Protein AF-A0A4Z0CA59-F1 (afdb_monomer_lite)

Foldseek 3Di:
DDDDDDDDDDPDDDDDDDDDDDDDDDDDDDDDDDDDDDDDDDDPPLPQDPVLVVQLVVQLVVLVVVLLVLVQVCLQPPPPPDDRDNDSPDDHDPVSVVVSVVVSVVSNVVSVVVSVVVRPDDDD

Radius of gyration: 30.01 Å; chains: 1; bounding box: 36×83×72 Å

Structure (mmCIF, N/CA/C/O backbone):
data_AF-A0A4Z0CA59-F1
#
_entry.id   AF-A0A4Z0CA59-F1
#
loop_
_atom_site.group_PDB
_atom_site.id
_atom_site.type_symbol
_atom_site.label_atom_id
_atom_site.label_alt_id
_atom_site.label_comp_id
_atom_site.label_asym_id
_atom_site.label_entity_id
_atom_site.label_seq_id
_atom_site.pdbx_PDB_ins_code
_atom_site.Cartn_x
_atom_site.Cartn_y
_atom_site.Cartn_z
_atom_site.occupancy
_atom_site.B_iso_or_equiv
_atom_site.auth_seq_id
_atom_site.auth_comp_id
_atom_site.auth_asym_id
_atom_site.auth_atom_id
_atom_site.pdbx_PDB_model_num
ATOM 1 N N . MET A 1 1 ? -8.195 -71.541 -2.959 1.00 38.66 1 MET A N 1
ATOM 2 C CA . MET A 1 1 ? -7.103 -70.795 -2.298 1.00 38.66 1 MET A CA 1
ATOM 3 C C . MET A 1 1 ? -7.333 -69.326 -2.625 1.00 38.66 1 MET A C 1
ATOM 5 O O . MET A 1 1 ? -7.276 -68.981 -3.793 1.00 38.66 1 MET A O 1
ATOM 9 N N . SER A 1 2 ? -8.042 -68.597 -1.755 1.00 38.91 2 SER A N 1
ATOM 10 C CA . SER A 1 2 ? -7.473 -67.736 -0.688 1.00 38.91 2 SER A CA 1
ATOM 11 C C . SER A 1 2 ? -6.726 -66.548 -1.315 1.00 38.91 2 SER A C 1
ATOM 13 O O . SER A 1 2 ? -5.776 -66.787 -2.040 1.00 38.91 2 SER A O 1
ATOM 15 N N . THR A 1 3 ? -7.092 -65.272 -1.160 1.00 40.94 3 THR A N 1
ATOM 16 C CA . THR A 1 3 ? -7.937 -64.575 -0.172 1.00 40.94 3 THR A CA 1
ATOM 17 C C . THR A 1 3 ? -8.451 -63.259 -0.777 1.00 40.94 3 THR A C 1
ATOM 19 O O . THR A 1 3 ? -7.742 -62.590 -1.522 1.00 40.94 3 THR A O 1
ATOM 22 N N . ARG A 1 4 ? -9.699 -62.907 -0.443 1.00 50.59 4 ARG A N 1
ATOM 23 C CA . ARG A 1 4 ? -10.353 -61.611 -0.696 1.00 50.59 4 ARG A CA 1
ATOM 24 C C . ARG A 1 4 ? -9.866 -60.567 0.324 1.00 50.59 4 ARG A C 1
ATOM 26 O O . ARG A 1 4 ? -9.484 -60.961 1.419 1.00 50.59 4 ARG A O 1
ATOM 33 N N . LEU A 1 5 ? -9.980 -59.275 0.007 1.00 47.53 5 LEU A N 1
ATOM 34 C CA . LEU A 1 5 ? -10.956 -58.334 0.599 1.00 47.53 5 LEU A CA 1
ATOM 35 C C . LEU A 1 5 ? -10.504 -56.874 0.415 1.00 47.53 5 LEU A C 1
ATOM 37 O O . LEU A 1 5 ? -9.592 -56.386 1.073 1.00 47.53 5 LEU A O 1
ATOM 41 N N . SER A 1 6 ? -11.232 -56.170 -0.451 1.00 50.69 6 SER A N 1
ATOM 42 C CA . SER A 1 6 ? -11.502 -54.738 -0.338 1.00 50.69 6 SER A CA 1
ATOM 43 C C . SER A 1 6 ? -12.223 -54.456 0.983 1.00 50.69 6 SER A C 1
ATOM 45 O O . SER A 1 6 ? -13.112 -55.227 1.344 1.00 50.69 6 SER A O 1
ATOM 47 N N . SER A 1 7 ? -11.943 -53.336 1.655 1.00 38.19 7 SER A N 1
ATOM 48 C CA . SER A 1 7 ? -12.980 -52.701 2.476 1.00 38.19 7 SER A CA 1
ATOM 49 C C . SER A 1 7 ? -12.737 -51.198 2.706 1.00 38.19 7 SER A C 1
ATOM 51 O O . SER A 1 7 ? -11.663 -50.824 3.179 1.00 38.19 7 SER A O 1
ATOM 53 N N . PRO A 1 8 ? -13.726 -50.341 2.391 1.00 49.91 8 PRO A N 1
ATOM 54 C CA . PRO A 1 8 ? -13.765 -48.918 2.703 1.00 49.91 8 PRO A CA 1
ATOM 55 C C . PRO A 1 8 ? -14.508 -48.698 4.030 1.00 49.91 8 PRO A C 1
ATOM 57 O O . PRO A 1 8 ? -15.732 -48.657 4.041 1.00 49.91 8 PRO A O 1
ATOM 60 N N . VAL A 1 9 ? -13.815 -48.572 5.165 1.00 41.91 9 VAL A N 1
ATOM 61 C CA . VAL A 1 9 ? -14.470 -48.250 6.450 1.00 41.91 9 VAL A CA 1
ATOM 62 C C . VAL A 1 9 ? -13.515 -47.470 7.353 1.00 41.91 9 VAL A C 1
ATOM 64 O O . VAL A 1 9 ? -12.743 -48.049 8.105 1.00 41.91 9 VAL A O 1
ATOM 67 N N . ALA A 1 10 ? -13.576 -46.144 7.298 1.00 39.53 10 ALA A N 1
ATOM 68 C CA . ALA A 1 10 ? -13.187 -45.295 8.428 1.00 39.53 10 ALA A CA 1
ATOM 69 C C . ALA A 1 10 ? -14.000 -43.990 8.413 1.00 39.53 10 ALA A C 1
ATOM 71 O O . ALA A 1 10 ? -13.495 -42.903 8.670 1.00 39.53 10 ALA A O 1
ATOM 72 N N . ALA A 1 11 ? -15.282 -44.109 8.067 1.00 38.44 11 ALA A N 1
ATOM 73 C CA . ALA A 1 11 ? -16.292 -43.151 8.473 1.00 38.44 11 ALA A CA 1
ATOM 74 C C . ALA A 1 11 ? -17.035 -43.767 9.668 1.00 38.44 11 ALA A C 1
ATOM 76 O O . ALA A 1 11 ? -17.451 -44.920 9.590 1.00 38.44 11 ALA A O 1
ATOM 77 N N . ALA A 1 12 ? -17.205 -42.968 10.725 1.00 37.28 12 ALA A N 1
ATOM 78 C CA . ALA A 1 12 ? -18.020 -43.202 11.924 1.00 37.28 12 ALA A CA 1
ATOM 79 C C . ALA A 1 12 ? -17.403 -43.992 13.107 1.00 37.28 12 ALA A C 1
ATOM 81 O O . ALA A 1 12 ? -17.593 -45.192 13.258 1.00 37.28 12 ALA A O 1
ATOM 82 N N . MET A 1 13 ? -16.805 -43.246 14.042 1.00 38.84 13 MET A N 1
ATOM 83 C CA . MET A 1 13 ? -17.046 -43.359 15.496 1.00 38.84 13 MET A CA 1
ATOM 84 C C . MET A 1 13 ? -16.931 -41.927 16.056 1.00 38.84 13 MET A C 1
ATOM 86 O O . MET A 1 13 ? -15.830 -41.405 16.165 1.00 38.84 13 MET A O 1
ATOM 90 N N . LEU A 1 14 ? -17.979 -41.098 16.129 1.00 42.03 14 LEU A N 1
ATOM 91 C CA . LEU A 1 14 ? -19.115 -41.115 17.065 1.00 42.03 14 LEU A CA 1
ATOM 92 C C . LEU A 1 14 ? -18.725 -41.377 18.534 1.00 42.03 14 LEU A C 1
ATOM 94 O O . LEU A 1 14 ? -18.564 -42.515 18.944 1.00 42.03 14 LEU A O 1
ATOM 98 N N . LEU A 1 15 ? -18.691 -40.262 19.276 1.00 43.38 15 LEU A N 1
ATOM 99 C CA . LEU A 1 15 ? -19.312 -40.022 20.589 1.00 43.38 15 LEU A CA 1
ATOM 100 C C . LEU A 1 15 ? -18.849 -40.811 21.831 1.00 43.38 15 LEU A C 1
ATOM 102 O O . LEU A 1 15 ? -18.984 -42.020 21.920 1.00 43.38 15 LEU A O 1
ATOM 106 N N . ALA A 1 16 ? -18.552 -40.011 22.863 1.00 40.41 16 ALA A N 1
ATOM 107 C CA . ALA A 1 16 ? -18.797 -40.265 24.288 1.00 40.41 16 ALA A CA 1
ATOM 108 C C . ALA A 1 16 ? -17.936 -41.327 25.007 1.00 40.41 16 ALA A C 1
ATOM 110 O O . ALA A 1 16 ? -18.125 -42.529 24.880 1.00 40.41 16 ALA A O 1
ATOM 111 N N . GLY A 1 17 ? -17.066 -40.842 25.894 1.00 37.47 17 GLY A N 1
ATOM 112 C CA . GLY A 1 17 ? -16.341 -41.621 26.904 1.00 37.47 17 GLY A CA 1
ATOM 113 C C . GLY A 1 17 ? -15.857 -40.673 28.004 1.00 37.47 17 GLY A C 1
ATOM 114 O O . GLY A 1 17 ? -14.747 -40.173 27.916 1.00 37.47 17 GLY A O 1
ATOM 115 N N . VAL A 1 18 ? -16.778 -40.080 28.767 1.00 48.66 18 VAL A N 1
ATOM 116 C CA . VAL A 1 18 ? -17.096 -40.443 30.162 1.00 48.66 18 VAL A CA 1
ATOM 117 C C . VAL A 1 18 ? -16.03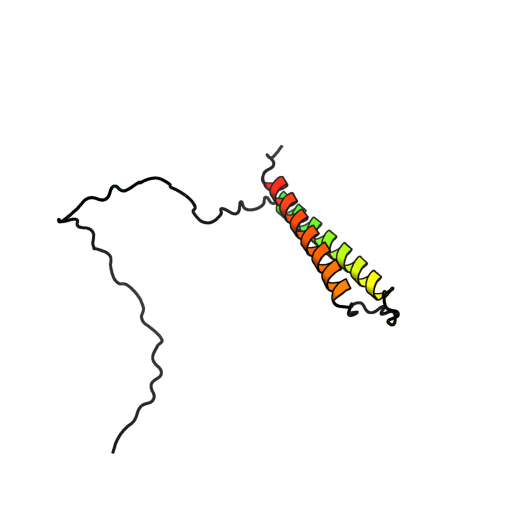6 -39.928 31.141 1.00 48.66 18 VAL A C 1
ATOM 119 O O . VAL A 1 18 ? -14.880 -40.334 31.139 1.00 48.66 18 VAL A O 1
ATOM 122 N N . ALA A 1 19 ? -16.501 -38.983 31.957 1.00 45.38 19 ALA A N 1
ATOM 123 C CA . ALA A 1 19 ? -15.848 -38.420 33.121 1.00 45.38 19 ALA A CA 1
ATOM 124 C C . ALA A 1 19 ? -15.467 -39.485 34.167 1.00 45.38 19 ALA A C 1
ATOM 126 O O . ALA A 1 19 ? -15.866 -40.641 34.081 1.00 45.38 19 ALA A O 1
ATOM 127 N N . VAL A 1 20 ? -14.822 -39.002 35.229 1.00 45.91 20 VAL A N 1
ATOM 128 C CA . VAL A 1 20 ? -14.495 -39.678 36.493 1.00 45.91 20 VAL A CA 1
ATOM 129 C C . VAL A 1 20 ? -13.091 -40.274 36.529 1.00 45.91 20 VAL A C 1
ATOM 131 O O . VAL A 1 20 ? -12.868 -41.446 36.258 1.00 45.91 20 VAL A O 1
ATOM 134 N N . LEU A 1 21 ? -12.162 -39.447 36.996 1.00 39.25 21 LEU A N 1
ATOM 135 C CA . LEU A 1 21 ? -11.143 -39.863 37.958 1.00 39.25 21 LEU A CA 1
ATOM 136 C C . LEU A 1 21 ? -10.893 -38.675 38.887 1.00 39.25 21 LEU A C 1
ATOM 138 O O . LEU A 1 21 ? -9.869 -38.004 38.844 1.00 39.25 21 LEU A O 1
ATOM 142 N N . ASP A 1 22 ? -11.916 -38.395 39.687 1.00 41.06 22 ASP A N 1
ATOM 143 C CA . ASP A 1 22 ? -11.810 -37.583 40.889 1.00 41.06 22 ASP A CA 1
ATOM 144 C C . ASP A 1 22 ? -11.841 -38.568 42.059 1.00 41.06 22 ASP A C 1
ATOM 146 O O . ASP A 1 22 ? -12.881 -39.162 42.336 1.00 41.06 22 ASP A O 1
ATOM 150 N N . ALA A 1 23 ? -10.677 -38.852 42.641 1.00 41.03 23 ALA A N 1
ATOM 151 C CA . ALA A 1 23 ? -10.527 -39.314 44.019 1.00 41.03 23 ALA A CA 1
ATOM 152 C C . ALA A 1 23 ? -9.041 -39.514 44.326 1.00 41.03 23 ALA A C 1
ATOM 154 O O . ALA A 1 23 ? -8.430 -40.547 44.055 1.00 41.03 23 ALA A O 1
ATOM 155 N N . VAL A 1 24 ? -8.484 -38.481 44.944 1.00 44.97 24 VAL A N 1
ATOM 156 C CA . VAL A 1 24 ? -7.436 -38.554 45.961 1.00 44.97 24 VAL A CA 1
ATOM 157 C C . VAL A 1 24 ? -7.474 -39.883 46.727 1.00 44.97 24 VAL A C 1
ATOM 159 O O . VAL A 1 24 ? -8.467 -40.159 47.393 1.00 44.97 24 VAL A O 1
ATOM 162 N N . GLN A 1 25 ? -6.367 -40.634 46.732 1.00 42.03 25 GLN A N 1
ATOM 163 C CA . GLN A 1 25 ? -5.902 -41.355 47.923 1.00 42.03 25 GLN A CA 1
ATOM 164 C C . GLN A 1 25 ? -4.455 -41.850 47.766 1.00 42.03 25 GLN A C 1
ATOM 166 O O . GLN A 1 25 ? -4.179 -42.882 47.171 1.00 42.03 25 GLN A O 1
ATOM 171 N N . GLY A 1 26 ? -3.548 -41.076 48.368 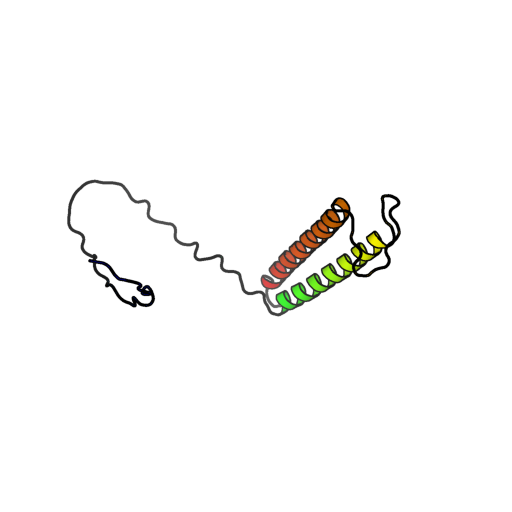1.00 36.25 26 GLY A N 1
ATOM 172 C CA . GLY A 1 26 ? -2.427 -41.586 49.155 1.00 36.25 26 GLY A CA 1
ATOM 173 C C . GLY A 1 26 ? -1.294 -42.298 48.422 1.00 36.25 26 GLY A C 1
ATOM 174 O O . GLY A 1 26 ? -1.335 -43.508 48.272 1.00 36.25 26 GLY A O 1
ATOM 175 N N . LEU A 1 27 ? -0.207 -41.575 48.141 1.00 41.00 27 LEU A N 1
ATOM 176 C CA . LEU A 1 27 ? 1.104 -41.794 48.776 1.00 41.00 27 LEU A CA 1
ATOM 177 C C . LEU A 1 27 ? 2.163 -40.897 48.117 1.00 41.00 27 LEU A C 1
ATOM 179 O O . LEU A 1 27 ? 2.397 -40.980 46.919 1.00 41.00 27 LEU A O 1
ATOM 183 N N . GLY A 1 28 ? 2.884 -40.135 48.940 1.00 35.75 28 GLY A N 1
ATOM 184 C CA . GLY A 1 28 ? 4.309 -39.906 48.697 1.00 35.75 28 GLY A CA 1
ATOM 185 C C . GLY A 1 28 ? 4.724 -38.582 48.057 1.00 35.75 28 GLY A C 1
ATOM 186 O O . GLY A 1 28 ? 4.913 -38.493 46.853 1.00 35.75 28 GLY A O 1
ATOM 187 N N . SER A 1 29 ? 5.076 -37.639 48.935 1.00 38.59 29 SER A N 1
ATOM 188 C CA . SER A 1 29 ? 6.272 -36.786 48.798 1.00 38.59 29 SER A CA 1
ATOM 189 C C . SER A 1 29 ? 6.169 -35.488 47.985 1.00 38.59 29 SER A C 1
ATOM 191 O O . SER A 1 29 ? 6.583 -35.396 46.836 1.00 38.59 29 SER A O 1
ATOM 193 N N . ARG A 1 30 ? 5.747 -34.440 48.709 1.00 52.62 30 ARG A N 1
ATOM 194 C CA . ARG A 1 30 ? 6.385 -33.108 48.788 1.00 52.62 30 ARG A CA 1
ATOM 195 C C . ARG A 1 30 ? 7.059 -32.588 47.510 1.00 52.62 30 ARG A C 1
ATOM 197 O O . ARG A 1 30 ? 8.267 -32.728 47.349 1.00 52.62 30 ARG A O 1
ATOM 204 N N . TRP A 1 31 ? 6.310 -31.791 46.760 1.00 47.25 31 TRP A N 1
ATOM 205 C CA . TRP A 1 31 ? 6.851 -30.629 46.058 1.00 47.25 31 TRP A CA 1
ATOM 206 C C . TRP A 1 31 ? 5.910 -29.443 46.298 1.00 47.25 31 TRP A C 1
ATOM 208 O O . TRP A 1 31 ? 4.701 -29.613 46.148 1.00 47.25 31 TRP A O 1
ATOM 218 N N . PRO A 1 32 ? 6.404 -28.275 46.745 1.00 45.91 32 PRO A N 1
ATOM 219 C CA . PRO A 1 32 ? 5.557 -27.105 46.898 1.00 45.91 32 PRO A CA 1
ATOM 220 C C . PRO A 1 32 ? 5.196 -26.551 45.518 1.00 45.91 32 PRO A C 1
ATOM 222 O O . PRO A 1 32 ? 6.050 -26.129 44.743 1.00 45.91 32 PRO A O 1
ATOM 225 N N . GLU A 1 33 ? 3.902 -26.570 45.249 1.00 49.91 33 GLU A N 1
ATOM 226 C CA . GLU A 1 33 ? 3.216 -25.867 44.177 1.00 49.91 33 GLU A CA 1
ATOM 227 C C . GLU A 1 33 ? 3.297 -24.349 44.423 1.00 49.91 33 GLU A C 1
ATOM 229 O O . GLU A 1 33 ? 2.868 -23.886 45.483 1.00 49.91 33 GLU A O 1
ATOM 234 N N . PRO A 1 34 ? 3.792 -23.528 43.483 1.00 44.72 34 PRO A N 1
ATOM 235 C CA . PRO A 1 34 ? 3.363 -22.148 43.401 1.00 44.72 34 PRO A CA 1
ATOM 236 C C . PRO A 1 34 ? 2.085 -22.106 42.562 1.00 44.72 34 PRO A C 1
ATOM 238 O O . PRO A 1 34 ? 2.115 -22.074 41.332 1.00 44.72 34 PRO A O 1
ATOM 241 N N . GLN A 1 35 ? 0.942 -22.080 43.246 1.00 52.00 35 GLN A N 1
ATOM 242 C CA . GLN A 1 35 ? -0.261 -21.500 42.666 1.00 52.00 35 GLN A CA 1
ATOM 243 C C . GLN A 1 35 ? -0.016 -20.021 42.362 1.00 52.00 35 GLN A C 1
ATOM 245 O O . GLN A 1 35 ? 0.714 -19.337 43.083 1.00 52.00 35 GLN A O 1
ATOM 250 N N . SER A 1 36 ? -0.772 -19.521 41.383 1.00 46.56 36 SER A N 1
ATOM 251 C CA . SER A 1 36 ? -1.050 -18.104 41.095 1.00 46.56 36 SER A CA 1
ATOM 252 C C . SER A 1 36 ? -0.259 -17.478 39.941 1.00 46.56 36 SER A C 1
ATOM 254 O O . SER A 1 36 ? 0.618 -16.643 40.146 1.00 46.56 36 SER A O 1
ATOM 256 N N . ARG A 1 37 ? -0.725 -17.709 38.709 1.00 39.06 37 ARG A N 1
ATOM 257 C CA . ARG A 1 37 ? -1.373 -16.608 37.972 1.00 39.06 37 ARG A CA 1
ATOM 258 C C . ARG A 1 37 ? -2.236 -17.117 36.823 1.00 39.06 37 ARG A C 1
ATOM 260 O O . ARG A 1 37 ? -1.769 -17.464 35.747 1.00 39.06 37 ARG A O 1
ATOM 267 N N . THR A 1 38 ? -3.528 -17.157 37.111 1.00 48.53 38 THR A N 1
ATOM 268 C CA . THR A 1 38 ? -4.574 -16.515 36.312 1.00 48.53 38 THR A CA 1
ATOM 269 C C . THR A 1 38 ? -4.106 -15.814 35.030 1.00 48.53 38 THR A C 1
ATOM 271 O O . THR A 1 38 ? -3.358 -14.842 35.080 1.00 48.53 38 THR A O 1
ATOM 274 N N . GLY A 1 39 ? -4.712 -16.222 33.914 1.00 48.69 39 GLY A N 1
ATOM 275 C CA . GLY A 1 39 ? -5.134 -15.291 32.872 1.00 48.69 39 GLY A CA 1
ATOM 276 C C . GLY A 1 39 ? -4.148 -15.050 31.737 1.00 48.69 39 GLY A C 1
ATOM 277 O O . GLY A 1 39 ? -3.413 -14.070 31.724 1.00 48.69 39 GLY A O 1
ATOM 278 N N . THR A 1 40 ? -4.257 -15.849 30.683 1.00 44.50 40 THR A N 1
ATOM 279 C CA . THR A 1 40 ? -4.268 -15.284 29.324 1.00 44.50 40 THR A CA 1
ATOM 280 C C . THR A 1 40 ? -5.134 -16.178 28.449 1.00 44.50 40 THR A C 1
ATOM 282 O O . THR A 1 40 ? -4.682 -16.919 27.583 1.00 44.50 40 THR A O 1
ATOM 285 N N . THR A 1 41 ? -6.437 -16.141 28.737 1.00 45.66 41 THR A N 1
ATOM 286 C CA . THR A 1 41 ? -7.462 -16.426 27.734 1.00 45.66 41 THR A CA 1
ATOM 287 C C . THR A 1 41 ? -7.125 -15.653 26.463 1.00 45.66 41 THR A C 1
ATOM 289 O O . THR A 1 41 ? -6.689 -14.504 26.540 1.00 45.66 41 THR A O 1
ATOM 292 N N . ALA A 1 42 ? -7.283 -16.328 25.322 1.00 48.31 42 ALA A N 1
ATOM 293 C CA . ALA A 1 42 ? -7.121 -15.830 23.962 1.00 48.31 42 ALA A CA 1
ATOM 294 C C . ALA A 1 42 ? -7.200 -14.303 23.863 1.00 48.31 42 ALA A C 1
ATOM 296 O O . ALA A 1 42 ? -8.222 -13.730 24.236 1.00 48.31 42 ALA A O 1
ATOM 297 N N . ALA A 1 43 ? -6.122 -13.686 23.362 1.00 46.84 43 ALA A N 1
ATOM 298 C CA . ALA A 1 43 ? -6.016 -12.268 23.042 1.00 46.84 43 ALA A CA 1
ATOM 299 C C . ALA A 1 43 ? -7.386 -11.692 22.669 1.00 46.84 43 ALA A C 1
ATOM 301 O O . ALA A 1 43 ? -7.918 -11.945 21.584 1.00 46.84 43 ALA A O 1
ATOM 302 N N . GLN A 1 44 ? -7.974 -10.978 23.624 1.00 41.84 44 GLN A N 1
ATOM 303 C CA . GLN A 1 44 ? -9.261 -10.332 23.494 1.00 41.84 44 GLN A CA 1
ATOM 304 C C . GLN A 1 44 ? -9.061 -9.216 22.472 1.00 41.84 44 GLN A C 1
ATOM 306 O O . GLN A 1 44 ? -8.677 -8.104 22.817 1.00 41.84 44 GLN A O 1
ATOM 311 N N . ARG A 1 45 ? -9.216 -9.539 21.179 1.00 57.59 45 ARG A N 1
ATOM 312 C CA . ARG A 1 45 ? -9.284 -8.535 20.119 1.00 57.59 45 ARG A CA 1
ATOM 313 C C . ARG A 1 45 ? -10.510 -7.708 20.447 1.00 57.59 45 ARG A C 1
ATOM 315 O O . ARG A 1 45 ? -11.627 -8.160 20.204 1.00 57.59 45 ARG A O 1
ATOM 322 N N . VAL A 1 46 ? -10.299 -6.548 21.060 1.00 59.09 46 VAL A N 1
ATOM 323 C CA . VAL A 1 46 ? -11.362 -5.573 21.269 1.00 59.09 46 VAL A CA 1
ATOM 324 C C . VAL A 1 46 ? -12.003 -5.358 19.897 1.00 59.09 46 VAL A C 1
ATOM 326 O O . VAL A 1 46 ? -11.297 -4.990 18.951 1.00 59.09 46 VAL A O 1
ATOM 329 N N . PRO A 1 47 ? -13.293 -5.691 19.721 1.00 74.56 47 PRO A N 1
ATOM 330 C CA . PRO A 1 47 ? -13.946 -5.474 18.446 1.00 74.56 47 PRO A CA 1
ATOM 331 C C . PRO A 1 47 ? -13.903 -3.974 18.154 1.00 74.56 47 PRO A C 1
ATOM 333 O O . PRO A 1 47 ? -14.334 -3.165 18.973 1.00 74.56 47 PRO A O 1
ATOM 336 N N . LEU A 1 48 ? -13.342 -3.604 17.001 1.00 82.81 48 LEU A N 1
ATOM 337 C CA . LEU A 1 48 ? -13.243 -2.206 16.592 1.00 82.81 48 LEU A CA 1
ATOM 338 C C . LEU A 1 48 ? -14.640 -1.569 16.579 1.00 82.81 48 LEU A C 1
ATOM 340 O O . LEU A 1 48 ? -15.586 -2.132 16.012 1.00 82.81 48 LEU A O 1
ATOM 344 N N . SER A 1 49 ? -14.754 -0.370 17.155 1.00 88.56 49 SER A N 1
ATOM 345 C CA . SER A 1 49 ? -15.976 0.433 17.078 1.00 88.56 49 SER A CA 1
ATOM 346 C C . SER A 1 49 ? -16.369 0.686 15.614 1.00 88.56 49 SER A C 1
ATOM 348 O O . SER A 1 49 ? -15.544 0.606 14.701 1.00 88.56 49 SER A O 1
ATOM 350 N N . THR A 1 50 ? -17.640 0.995 15.343 1.00 90.19 50 THR A N 1
ATOM 351 C CA . THR A 1 50 ? -18.085 1.311 13.971 1.00 90.19 50 THR A CA 1
ATOM 352 C C . THR A 1 50 ? -17.280 2.462 13.358 1.00 90.19 50 THR A C 1
ATOM 354 O O . THR A 1 50 ? -16.894 2.371 12.194 1.00 90.19 50 THR A O 1
ATOM 357 N N . GLY A 1 51 ? -16.952 3.488 14.152 1.00 89.19 51 GLY A N 1
ATOM 358 C CA . GLY A 1 51 ? -16.082 4.588 13.729 1.00 89.19 51 GLY A CA 1
ATOM 359 C C . GLY A 1 51 ? -14.670 4.119 13.368 1.00 89.19 51 GLY A C 1
ATOM 360 O O . GLY A 1 51 ? -14.189 4.425 12.280 1.00 89.19 51 GLY A O 1
ATOM 361 N N . ALA A 1 52 ? -14.046 3.295 14.217 1.00 92.00 52 ALA A N 1
ATOM 362 C CA . ALA A 1 52 ? -12.723 2.727 13.954 1.00 92.00 52 ALA A CA 1
ATOM 363 C C . ALA A 1 52 ? -12.696 1.836 12.699 1.00 92.00 52 ALA A C 1
ATOM 365 O O . ALA A 1 52 ? -11.749 1.892 11.916 1.00 92.00 52 ALA A O 1
ATOM 366 N N . ARG A 1 53 ? -13.754 1.049 12.454 1.00 93.19 53 ARG A N 1
ATOM 367 C CA . ARG A 1 53 ? -13.885 0.235 11.233 1.00 93.19 53 ARG A CA 1
ATOM 368 C C . ARG A 1 53 ? -13.988 1.095 9.975 1.00 93.19 53 ARG A C 1
ATOM 370 O O . ARG A 1 53 ? -13.337 0.784 8.981 1.00 93.19 53 ARG A O 1
ATOM 377 N N . LEU A 1 54 ? -14.776 2.169 10.018 1.00 94.56 54 LEU A N 1
ATOM 378 C CA . LEU A 1 54 ? -14.914 3.094 8.892 1.00 94.56 54 LEU A CA 1
ATOM 379 C C . LEU A 1 54 ? -13.604 3.849 8.618 1.00 94.56 54 LEU A C 1
ATOM 381 O O . LEU A 1 54 ? -13.213 3.984 7.460 1.00 94.56 54 LEU A O 1
ATOM 385 N N . ALA A 1 55 ? -12.910 4.293 9.668 1.00 93.62 55 ALA A N 1
ATOM 386 C CA . ALA A 1 55 ? -11.600 4.930 9.554 1.00 93.62 55 ALA A CA 1
ATOM 387 C C . ALA A 1 55 ? -10.560 3.979 8.939 1.00 93.62 55 ALA A C 1
ATOM 389 O O . ALA A 1 55 ? -9.861 4.358 8.001 1.00 93.62 55 ALA A O 1
ATOM 390 N N . LEU A 1 56 ? -10.519 2.721 9.395 1.00 95.94 56 LEU A N 1
ATOM 391 C CA . LEU A 1 56 ? -9.645 1.694 8.828 1.00 95.94 56 LEU A CA 1
ATOM 392 C C . LEU A 1 56 ? -9.932 1.450 7.343 1.00 95.94 56 LEU A C 1
ATOM 394 O O . LEU A 1 56 ? -8.996 1.349 6.553 1.00 95.94 56 LEU A O 1
ATOM 398 N N . ALA A 1 57 ? -11.210 1.351 6.964 1.00 97.00 57 ALA A N 1
ATOM 399 C CA . ALA A 1 57 ? -11.612 1.134 5.578 1.00 97.00 57 ALA A CA 1
ATOM 400 C C . ALA A 1 57 ? -11.144 2.281 4.669 1.00 97.00 57 ALA A C 1
ATOM 402 O O . ALA A 1 57 ? -10.475 2.019 3.673 1.00 97.00 57 ALA A O 1
ATOM 403 N N . ARG A 1 58 ? -11.398 3.538 5.061 1.00 97.75 58 ARG A N 1
ATOM 404 C CA . ARG A 1 58 ? -10.942 4.718 4.302 1.00 97.75 58 ARG A CA 1
ATOM 405 C C . ARG A 1 58 ? -9.424 4.798 4.203 1.00 97.75 58 ARG A C 1
ATOM 407 O O . ARG A 1 58 ? -8.897 5.092 3.138 1.00 97.75 58 ARG A O 1
ATOM 414 N N . CYS A 1 59 ? -8.720 4.523 5.299 1.00 98.31 59 CYS A N 1
ATOM 415 C CA . CYS A 1 59 ? -7.262 4.538 5.297 1.00 98.31 59 CYS A CA 1
ATOM 416 C C . CYS A 1 59 ? -6.701 3.485 4.330 1.00 98.31 59 CYS A C 1
ATOM 418 O O . CYS A 1 59 ? -5.829 3.789 3.524 1.00 98.31 59 CYS A O 1
ATOM 420 N N . ARG A 1 60 ? -7.246 2.262 4.343 1.00 98.38 60 ARG A N 1
ATOM 421 C CA . ARG A 1 60 ? -6.826 1.193 3.423 1.00 98.38 60 ARG A CA 1
ATOM 422 C C . ARG A 1 60 ? -7.127 1.505 1.964 1.00 98.38 60 ARG A C 1
ATOM 424 O O . ARG A 1 60 ? -6.287 1.232 1.117 1.00 98.38 60 ARG A O 1
ATOM 431 N N . GLU A 1 61 ? -8.288 2.084 1.682 1.00 98.38 61 GLU A N 1
ATOM 432 C CA . GLU A 1 61 ? -8.635 2.560 0.342 1.00 98.38 61 GLU A CA 1
ATOM 433 C C . GLU A 1 61 ? -7.631 3.615 -0.142 1.00 98.38 61 GLU A C 1
ATOM 435 O O . GLU A 1 61 ? -7.107 3.517 -1.247 1.00 98.38 61 GLU A O 1
ATOM 440 N N . GLN A 1 62 ? -7.277 4.577 0.713 1.00 98.44 62 GLN A N 1
ATOM 441 C CA . GLN A 1 62 ? -6.277 5.586 0.379 1.00 98.44 62 GLN A CA 1
ATOM 442 C C . GLN A 1 62 ? -4.887 4.981 0.139 1.00 98.44 62 GLN A C 1
ATOM 444 O O . GLN A 1 62 ? -4.212 5.376 -0.808 1.00 98.44 62 GLN A O 1
ATOM 449 N N . VAL A 1 63 ? -4.464 4.015 0.959 1.00 98.56 63 VAL A N 1
ATOM 450 C CA . VAL A 1 63 ? -3.188 3.308 0.773 1.00 98.56 63 VAL A CA 1
ATOM 451 C C . VAL A 1 63 ? -3.164 2.532 -0.545 1.00 98.56 63 VAL A C 1
ATOM 453 O O . VAL A 1 63 ? -2.151 2.581 -1.239 1.00 98.56 63 VAL A O 1
ATOM 456 N N . ALA A 1 64 ? -4.261 1.861 -0.910 1.00 97.75 64 ALA A N 1
ATOM 457 C CA . ALA A 1 64 ? -4.381 1.175 -2.196 1.00 97.75 64 ALA A CA 1
ATOM 458 C C . ALA A 1 64 ? -4.265 2.166 -3.364 1.00 97.75 64 ALA A C 1
ATOM 460 O O . ALA A 1 64 ? -3.401 1.995 -4.215 1.00 97.75 64 ALA A O 1
ATOM 461 N N . ASN A 1 65 ? -5.021 3.268 -3.329 1.00 97.75 65 ASN A N 1
ATOM 462 C CA . ASN A 1 65 ? -4.969 4.296 -4.372 1.00 97.75 65 ASN A CA 1
ATOM 463 C C . ASN A 1 65 ? -3.563 4.902 -4.529 1.00 97.75 65 ASN A C 1
ATOM 465 O O . ASN A 1 65 ? -3.103 5.139 -5.643 1.00 97.75 65 ASN A O 1
ATOM 469 N N . ILE A 1 66 ? -2.868 5.163 -3.418 1.00 97.62 66 ILE A N 1
ATOM 470 C CA . ILE A 1 66 ? -1.488 5.663 -3.442 1.00 97.62 66 ILE A CA 1
ATOM 471 C C . ILE A 1 66 ? -0.558 4.613 -4.059 1.00 97.62 66 ILE A C 1
ATOM 473 O O . ILE A 1 66 ? 0.231 4.945 -4.943 1.00 97.62 66 ILE A O 1
ATOM 477 N N . HIS A 1 67 ? -0.654 3.354 -3.624 1.00 96.62 67 HIS A N 1
ATOM 478 C CA . HIS A 1 67 ? 0.155 2.257 -4.161 1.00 96.62 67 HIS A CA 1
ATOM 479 C C . HIS A 1 67 ? -0.038 2.097 -5.674 1.00 96.62 67 HIS A C 1
ATOM 481 O O . HIS A 1 67 ? 0.964 2.041 -6.383 1.00 96.62 67 HIS A O 1
ATOM 487 N N . ASP A 1 68 ? -1.276 2.158 -6.169 1.00 95.25 68 ASP A N 1
ATOM 488 C CA . ASP A 1 68 ? -1.595 2.073 -7.599 1.00 95.25 68 ASP A CA 1
ATOM 489 C C . ASP A 1 68 ? -0.955 3.220 -8.400 1.00 95.25 68 ASP A C 1
ATOM 491 O O . ASP A 1 68 ? -0.335 2.990 -9.441 1.00 95.25 68 ASP A O 1
ATOM 495 N N . VAL A 1 69 ? -1.022 4.460 -7.895 1.00 94.62 69 VAL A N 1
ATOM 496 C CA . VAL A 1 69 ? -0.370 5.621 -8.530 1.00 94.62 69 VAL A CA 1
ATOM 497 C C . VAL A 1 69 ? 1.147 5.440 -8.590 1.00 94.62 69 VAL A C 1
ATOM 499 O O . VAL A 1 69 ? 1.763 5.717 -9.621 1.00 94.62 69 VAL A O 1
ATOM 502 N N . HIS A 1 70 ? 1.767 4.972 -7.505 1.00 94.00 70 HIS A N 1
ATOM 503 C CA . HIS A 1 70 ? 3.211 4.739 -7.473 1.00 94.00 70 HIS A CA 1
ATOM 504 C C . HIS A 1 70 ? 3.637 3.576 -8.372 1.00 94.00 70 HIS A C 1
ATOM 506 O O . HIS A 1 70 ? 4.688 3.662 -9.010 1.00 94.00 70 HIS A O 1
ATOM 512 N N . TRP A 1 71 ? 2.826 2.521 -8.455 1.00 94.00 71 TRP A N 1
ATOM 513 C CA . TRP A 1 71 ? 3.055 1.403 -9.362 1.00 94.00 71 TRP A CA 1
ATOM 514 C C . TRP A 1 71 ? 3.017 1.867 -10.819 1.00 94.00 71 TRP A C 1
ATOM 516 O O . TRP A 1 71 ? 3.992 1.692 -11.548 1.00 94.00 71 TRP A O 1
ATOM 526 N N . ALA A 1 72 ? 1.947 2.562 -11.214 1.00 91.75 72 ALA A N 1
ATOM 527 C CA . ALA A 1 72 ? 1.801 3.115 -12.558 1.00 91.75 72 ALA A CA 1
ATOM 528 C C . ALA A 1 72 ? 2.944 4.084 -12.910 1.00 91.75 72 ALA A C 1
ATOM 530 O O . ALA A 1 72 ? 3.499 4.034 -14.007 1.00 91.75 72 ALA A O 1
ATOM 531 N N . ALA A 1 73 ? 3.356 4.938 -11.967 1.00 91.12 73 ALA A N 1
ATOM 532 C CA . ALA A 1 73 ? 4.474 5.856 -12.167 1.00 91.12 73 ALA A CA 1
ATOM 533 C C . ALA A 1 73 ? 5.813 5.130 -12.387 1.00 91.12 73 ALA A C 1
ATOM 535 O O . ALA A 1 73 ? 6.634 5.597 -13.183 1.00 91.12 73 ALA A O 1
ATOM 536 N N . ALA A 1 74 ? 6.034 4.004 -11.704 1.00 90.56 74 ALA A N 1
ATOM 537 C CA . ALA A 1 74 ? 7.226 3.181 -11.876 1.00 90.56 74 ALA A CA 1
ATOM 538 C C . ALA A 1 74 ? 7.244 2.479 -13.243 1.00 90.56 74 ALA A C 1
ATOM 540 O O . ALA A 1 74 ? 8.299 2.395 -13.868 1.00 90.56 74 ALA A O 1
ATOM 541 N N . CYS A 1 75 ? 6.087 2.046 -13.744 1.00 89.56 75 CYS A N 1
ATOM 542 C CA . CYS A 1 75 ? 5.977 1.453 -15.078 1.00 89.56 75 CYS A CA 1
ATOM 543 C C . CYS A 1 75 ? 6.151 2.478 -16.205 1.00 89.56 75 CYS A C 1
ATOM 545 O O . CYS A 1 75 ? 6.796 2.208 -17.221 1.00 89.56 75 CYS A O 1
ATOM 547 N N . ALA A 1 76 ? 5.658 3.697 -15.981 1.00 88.56 76 ALA A N 1
ATOM 548 C CA . ALA A 1 76 ? 5.821 4.820 -16.892 1.00 88.56 76 ALA A CA 1
ATOM 549 C C . ALA A 1 76 ? 7.286 5.295 -17.019 1.00 88.56 76 ALA A C 1
ATOM 551 O O . ALA A 1 76 ? 7.652 5.883 -18.041 1.00 88.56 76 ALA A O 1
ATOM 552 N N . ASN A 1 77 ? 8.109 5.082 -15.983 1.00 85.25 77 ASN A N 1
ATOM 553 C CA . ASN A 1 77 ? 9.492 5.562 -15.895 1.00 85.25 77 ASN A CA 1
ATOM 554 C C . ASN A 1 77 ? 10.434 4.482 -15.322 1.00 85.25 77 ASN A C 1
ATOM 556 O O . ASN A 1 77 ? 10.871 4.586 -14.171 1.00 85.25 77 ASN A O 1
ATOM 560 N N . PRO A 1 78 ? 10.765 3.443 -16.101 1.00 77.69 78 PRO A N 1
ATOM 561 C CA . PRO A 1 78 ? 11.636 2.372 -15.636 1.00 77.69 78 PRO A CA 1
ATOM 562 C C . PRO A 1 78 ? 13.073 2.865 -15.398 1.00 77.69 78 PRO A C 1
ATOM 564 O O . PRO A 1 78 ? 13.650 3.576 -16.219 1.00 77.69 78 PRO A O 1
ATOM 567 N N . ALA A 1 79 ? 13.671 2.452 -14.277 1.00 71.50 79 ALA A N 1
ATOM 568 C CA . ALA A 1 79 ? 14.992 2.917 -13.839 1.00 71.50 79 ALA A CA 1
ATOM 569 C C . ALA A 1 79 ? 16.170 2.392 -14.691 1.00 71.50 79 ALA A C 1
ATOM 571 O O . ALA A 1 79 ? 17.209 3.045 -14.750 1.00 71.50 79 ALA A O 1
ATOM 572 N N . ASP A 1 80 ? 16.001 1.257 -15.381 1.00 68.44 80 ASP A N 1
ATOM 573 C CA . ASP A 1 80 ? 17.104 0.496 -16.000 1.00 68.44 80 ASP A CA 1
ATOM 574 C C . ASP A 1 80 ? 17.104 0.535 -17.539 1.00 68.44 80 ASP A C 1
ATOM 576 O O . ASP A 1 80 ? 17.557 -0.395 -18.204 1.00 68.44 80 ASP A O 1
ATOM 580 N N . GLY A 1 81 ? 16.541 1.590 -18.138 1.00 65.44 81 GLY A N 1
ATOM 581 C CA . GLY A 1 81 ? 16.437 1.706 -19.599 1.00 65.44 81 GLY A CA 1
ATOM 582 C C . GLY A 1 81 ? 15.505 0.671 -20.240 1.00 65.44 81 GLY A C 1
ATOM 583 O O . GLY A 1 81 ? 15.522 0.502 -21.460 1.00 65.44 81 GLY A O 1
ATOM 584 N N . ALA A 1 82 ? 14.693 -0.019 -19.432 1.00 72.88 82 ALA A N 1
ATOM 585 C CA . ALA A 1 82 ? 13.615 -0.855 -19.93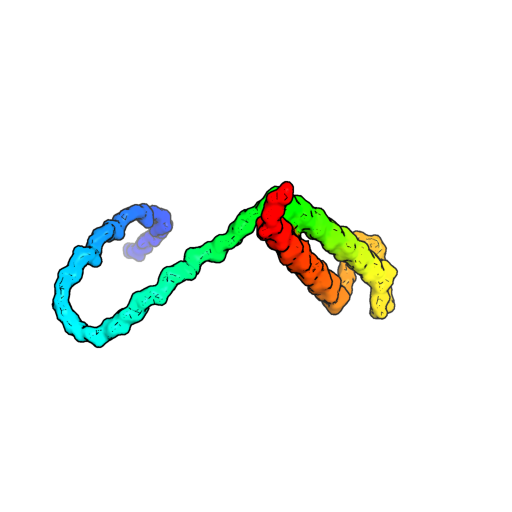5 1.00 72.88 82 ALA A CA 1
ATOM 586 C C . ALA A 1 82 ? 12.615 -0.004 -20.732 1.00 72.88 82 ALA A C 1
ATOM 588 O O . ALA A 1 82 ? 12.517 1.213 -20.553 1.00 72.88 82 ALA A O 1
ATOM 589 N N . ALA A 1 83 ? 11.871 -0.643 -21.632 1.00 72.69 83 ALA A N 1
ATOM 590 C CA . ALA A 1 83 ? 10.801 0.043 -22.335 1.00 72.69 83 ALA A CA 1
ATOM 591 C C . ALA A 1 83 ? 9.739 0.498 -21.326 1.00 72.69 83 ALA A C 1
ATOM 593 O O . ALA A 1 83 ? 9.373 -0.247 -20.418 1.00 72.69 83 ALA A O 1
ATOM 594 N N . ARG A 1 84 ? 9.259 1.729 -21.503 1.00 81.44 84 ARG A N 1
ATOM 595 C CA . ARG A 1 84 ? 8.081 2.232 -20.802 1.00 81.44 84 ARG A CA 1
ATOM 596 C C . ARG A 1 84 ? 6.906 1.285 -21.051 1.00 81.44 84 ARG A C 1
ATOM 598 O O . ARG A 1 84 ? 6.637 0.951 -22.204 1.00 81.44 84 ARG A O 1
ATOM 605 N N . ASP A 1 85 ? 6.215 0.901 -19.984 1.00 77.81 85 ASP A N 1
ATOM 606 C CA . ASP A 1 85 ? 5.005 0.087 -20.052 1.00 77.81 85 ASP A CA 1
ATOM 607 C C . ASP A 1 85 ? 3.842 0.883 -19.455 1.00 77.81 85 ASP A C 1
ATOM 609 O O . ASP A 1 85 ? 3.768 1.093 -18.247 1.00 77.81 85 ASP A O 1
ATOM 613 N N . ASP A 1 86 ? 2.957 1.380 -20.318 1.00 76.25 86 ASP A N 1
ATOM 614 C CA . ASP A 1 86 ? 1.749 2.108 -19.912 1.00 76.25 86 ASP A CA 1
ATOM 615 C C . ASP A 1 86 ? 0.568 1.157 -19.622 1.00 76.25 86 ASP A C 1
ATOM 617 O O . ASP A 1 86 ? -0.566 1.606 -19.437 1.00 76.25 86 ASP A O 1
ATOM 621 N N . SER A 1 87 ? 0.808 -0.161 -19.601 1.00 81.25 87 SER A N 1
ATOM 622 C CA . SER A 1 87 ? -0.191 -1.159 -19.230 1.00 81.25 87 SER A CA 1
ATOM 623 C C . SER A 1 87 ? -0.586 -1.027 -17.755 1.00 81.25 87 SER A C 1
ATOM 625 O O . SER A 1 87 ? 0.286 -0.862 -16.899 1.00 81.25 87 SER A O 1
ATOM 627 N N . PRO A 1 88 ? -1.880 -1.189 -17.419 1.00 70.69 88 PRO A N 1
ATOM 628 C CA . PRO A 1 88 ? -2.315 -1.292 -16.027 1.00 70.69 88 PRO A CA 1
ATOM 629 C C . PRO A 1 88 ? -1.716 -2.511 -15.302 1.00 70.69 88 PRO A C 1
ATOM 631 O O . PRO A 1 88 ? -1.604 -2.488 -14.081 1.00 70.69 88 PRO A O 1
ATOM 634 N N . ASP A 1 89 ? -1.293 -3.539 -16.047 1.00 80.19 89 ASP A N 1
ATOM 635 C CA . ASP A 1 89 ? -0.752 -4.801 -15.522 1.00 80.19 89 ASP A CA 1
ATOM 636 C C . ASP A 1 89 ? 0.759 -4.947 -15.775 1.00 80.19 89 ASP A C 1
ATOM 638 O O . ASP A 1 89 ? 1.299 -6.052 -15.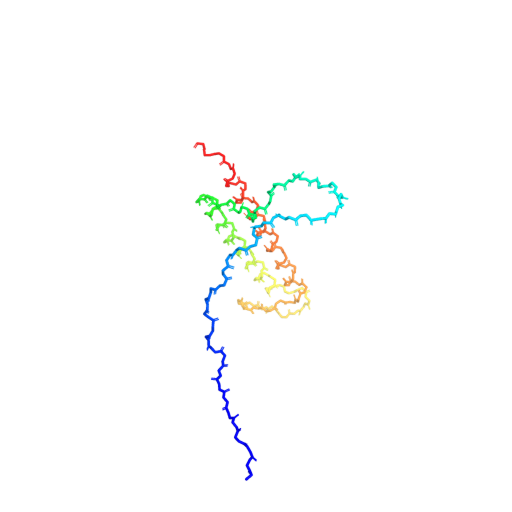882 1.00 80.19 89 ASP A O 1
ATOM 642 N N . CYS A 1 90 ? 1.456 -3.822 -15.919 1.00 87.75 90 CYS A N 1
ATOM 643 C CA . CYS A 1 90 ? 2.899 -3.792 -16.106 1.00 87.75 90 CYS A CA 1
ATOM 644 C C . CYS A 1 90 ? 3.645 -4.552 -14.995 1.00 87.75 90 CYS A C 1
ATOM 646 O O . CYS A 1 90 ? 3.329 -4.467 -13.801 1.00 87.75 90 CYS A O 1
ATOM 648 N N . THR A 1 91 ? 4.683 -5.289 -15.392 1.00 89.50 91 THR A N 1
ATOM 649 C CA . THR A 1 91 ? 5.523 -6.046 -14.457 1.00 89.50 91 THR A CA 1
ATOM 650 C C . THR A 1 91 ? 6.767 -5.243 -14.101 1.00 89.50 91 THR A C 1
ATOM 652 O O . THR A 1 91 ? 7.618 -4.977 -14.948 1.00 89.50 91 THR A O 1
ATOM 655 N N . LEU A 1 92 ? 6.884 -4.871 -12.826 1.00 88.62 92 LEU A N 1
ATOM 656 C CA . LEU A 1 92 ? 8.046 -4.158 -12.302 1.00 88.62 92 LEU A CA 1
ATOM 657 C C . LEU A 1 92 ? 9.192 -5.120 -11.952 1.00 88.62 92 LEU A C 1
ATOM 659 O O . LEU A 1 92 ? 8.930 -6.241 -11.515 1.00 88.62 92 LEU A O 1
ATOM 663 N N . PRO A 1 93 ? 10.461 -4.675 -12.040 1.00 90.19 93 PRO A N 1
ATOM 664 C CA . PRO A 1 93 ? 11.589 -5.420 -11.491 1.00 90.19 93 PRO A CA 1
ATOM 665 C C . PRO A 1 93 ? 11.408 -5.716 -9.996 1.00 90.19 93 PRO A C 1
ATOM 667 O O . PRO A 1 93 ? 10.943 -4.854 -9.240 1.00 90.19 93 PRO A O 1
ATOM 670 N N . ASP A 1 94 ? 11.858 -6.894 -9.555 1.00 91.50 94 ASP A N 1
ATOM 671 C CA . ASP A 1 94 ? 11.644 -7.406 -8.192 1.00 91.50 94 ASP A CA 1
ATOM 672 C C . ASP A 1 94 ? 12.039 -6.415 -7.095 1.00 91.50 94 ASP A C 1
ATOM 674 O O . ASP A 1 94 ? 11.329 -6.273 -6.098 1.00 91.50 94 ASP A O 1
ATOM 678 N N . LEU A 1 95 ? 13.155 -5.701 -7.270 1.00 92.75 95 LEU A N 1
ATOM 679 C CA . LEU A 1 95 ? 13.631 -4.726 -6.289 1.00 92.75 95 LEU A CA 1
ATOM 680 C C . LEU A 1 95 ? 12.646 -3.558 -6.117 1.00 92.75 95 LEU A C 1
ATOM 682 O O . LEU A 1 95 ? 12.369 -3.142 -4.990 1.00 92.75 95 LEU A O 1
ATOM 686 N N . ILE A 1 96 ? 12.098 -3.050 -7.224 1.00 92.75 96 ILE A N 1
ATOM 687 C CA . ILE A 1 96 ? 11.138 -1.941 -7.222 1.00 92.75 96 ILE A CA 1
ATOM 688 C C . ILE A 1 96 ? 9.788 -2.420 -6.683 1.00 92.75 96 ILE A C 1
ATOM 690 O O . ILE A 1 96 ? 9.251 -1.803 -5.762 1.00 92.75 96 ILE A O 1
ATOM 694 N N . ALA A 1 97 ? 9.283 -3.554 -7.178 1.00 93.94 97 ALA A N 1
ATOM 695 C CA . ALA A 1 97 ? 8.036 -4.150 -6.704 1.00 93.94 97 ALA A CA 1
ATOM 696 C C . ALA A 1 97 ? 8.083 -4.431 -5.192 1.00 93.94 97 ALA A C 1
ATOM 698 O O . ALA A 1 97 ? 7.170 -4.063 -4.450 1.00 93.94 97 ALA A O 1
ATOM 699 N N . SER A 1 98 ? 9.183 -5.016 -4.707 1.00 96.31 98 SER A N 1
ATOM 700 C CA . SER A 1 98 ? 9.382 -5.314 -3.284 1.00 96.31 98 SER A CA 1
ATOM 701 C C . SER A 1 98 ? 9.397 -4.052 -2.429 1.00 96.31 98 SER A C 1
ATOM 703 O O . SER A 1 98 ? 8.815 -4.038 -1.343 1.00 96.31 98 SER A O 1
ATOM 705 N N . LYS A 1 99 ? 10.034 -2.980 -2.912 1.00 97.00 99 LYS A N 1
ATOM 706 C CA . LYS A 1 99 ? 10.040 -1.687 -2.225 1.00 97.00 99 LYS A CA 1
ATOM 707 C C . LYS A 1 99 ? 8.621 -1.123 -2.099 1.00 97.00 99 LYS A C 1
ATOM 709 O O . LYS A 1 99 ? 8.198 -0.837 -0.981 1.00 97.00 99 LYS A O 1
ATOM 714 N N . LEU A 1 100 ? 7.878 -1.027 -3.203 1.00 96.31 100 LEU A N 1
ATOM 715 C CA . LEU A 1 100 ? 6.514 -0.483 -3.202 1.00 96.31 100 LEU A CA 1
ATOM 716 C C . LEU A 1 100 ? 5.560 -1.321 -2.337 1.00 96.31 100 LEU A C 1
ATOM 718 O O . LEU A 1 100 ? 4.777 -0.781 -1.557 1.00 96.31 100 LEU A O 1
ATOM 722 N N . ASN A 1 101 ? 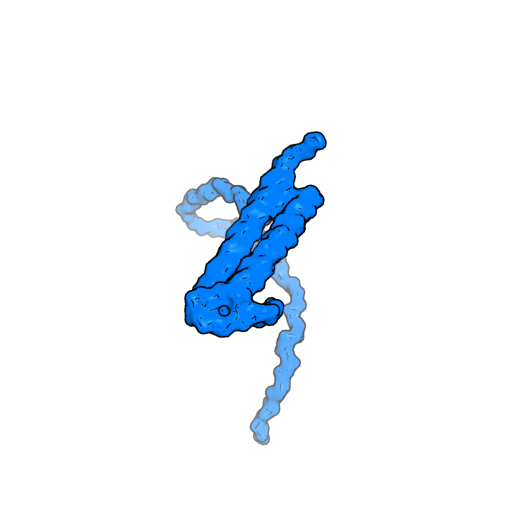5.669 -2.650 -2.401 1.00 97.81 101 ASN A N 1
ATOM 723 C CA . ASN A 1 101 ? 4.871 -3.553 -1.570 1.00 97.81 101 ASN A CA 1
ATOM 724 C C . ASN A 1 101 ? 5.205 -3.420 -0.079 1.00 97.81 101 ASN A C 1
ATOM 726 O O . ASN A 1 101 ? 4.311 -3.474 0.769 1.00 97.81 101 ASN A O 1
ATOM 730 N N . ARG A 1 102 ? 6.482 -3.203 0.261 1.00 98.50 102 ARG A N 1
ATOM 731 C CA . ARG A 1 102 ? 6.898 -2.930 1.640 1.00 98.50 102 ARG A CA 1
ATOM 732 C C . ARG A 1 102 ? 6.319 -1.611 2.145 1.00 98.50 102 ARG A C 1
ATOM 734 O O . ARG A 1 102 ? 5.811 -1.575 3.262 1.00 98.50 102 ARG A O 1
ATOM 741 N N . GLU A 1 103 ? 6.382 -0.552 1.343 1.00 98.38 103 GLU A N 1
ATOM 742 C CA . GLU A 1 103 ? 5.818 0.760 1.686 1.00 98.38 103 GLU A CA 1
ATOM 743 C C . GLU A 1 103 ? 4.305 0.669 1.922 1.00 98.38 103 GLU A C 1
ATOM 745 O O . GLU A 1 103 ? 3.821 1.118 2.963 1.00 98.38 103 GLU A O 1
ATOM 750 N N . ARG A 1 104 ? 3.576 -0.026 1.038 1.00 98.44 104 ARG A N 1
ATOM 751 C CA . ARG A 1 104 ? 2.153 -0.335 1.227 1.00 98.44 104 ARG A CA 1
ATOM 752 C C . ARG A 1 104 ? 1.895 -1.079 2.536 1.00 98.44 104 ARG A C 1
ATOM 754 O O . ARG A 1 104 ? 1.026 -0.677 3.305 1.00 98.44 104 ARG A O 1
ATOM 761 N N . SER A 1 105 ? 2.650 -2.143 2.815 1.00 98.50 105 SER A N 1
ATOM 762 C CA . SER A 1 105 ? 2.468 -2.936 4.038 1.00 98.50 105 SER A CA 1
ATOM 763 C C . SER A 1 105 ? 2.681 -2.103 5.306 1.00 98.50 105 SER A C 1
ATOM 765 O O . SER A 1 105 ? 1.919 -2.231 6.265 1.00 98.50 105 SER A O 1
ATOM 767 N N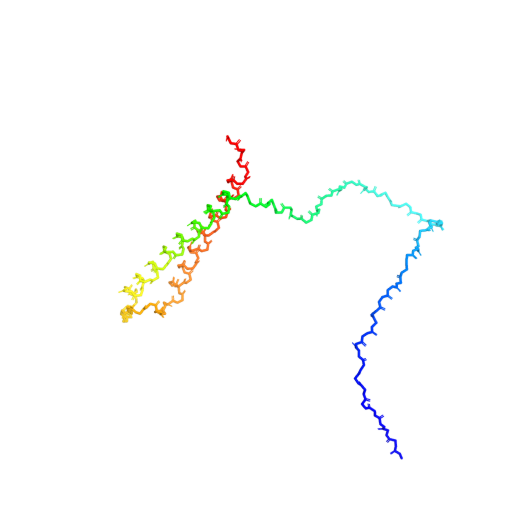 . LEU A 1 106 ? 3.685 -1.220 5.316 1.00 98.56 106 LEU A N 1
ATOM 768 C CA . LEU A 1 106 ? 3.931 -0.311 6.436 1.00 98.56 106 LEU A CA 1
ATOM 769 C C . LEU A 1 106 ? 2.779 0.685 6.619 1.00 98.56 106 LEU A C 1
ATOM 771 O O . LEU A 1 106 ? 2.337 0.902 7.747 1.00 98.56 106 LEU A O 1
ATOM 775 N N . ALA A 1 107 ? 2.254 1.246 5.531 1.00 98.19 107 ALA A N 1
ATOM 776 C CA . ALA A 1 107 ? 1.111 2.151 5.587 1.00 98.19 107 ALA A CA 1
ATOM 777 C C . ALA A 1 107 ? -0.171 1.438 6.070 1.00 98.19 107 ALA A C 1
ATOM 779 O O . ALA A 1 107 ? -0.896 1.964 6.913 1.00 98.19 107 ALA A O 1
ATOM 780 N N . GLU A 1 108 ? -0.422 0.198 5.639 1.00 98.06 108 GLU A N 1
ATOM 781 C CA . GLU A 1 108 ? -1.545 -0.609 6.141 1.00 98.06 108 GLU A CA 1
ATOM 782 C C . GLU A 1 108 ? -1.426 -0.907 7.648 1.00 98.06 108 GLU A C 1
ATOM 784 O O . GLU A 1 108 ? -2.434 -0.906 8.364 1.00 98.06 108 GLU A O 1
ATOM 789 N N . GLN A 1 109 ? -0.208 -1.124 8.157 1.00 98.12 109 GLN A N 1
ATOM 790 C CA . GLN A 1 109 ? 0.041 -1.277 9.595 1.00 98.12 109 GLN A CA 1
ATOM 791 C C . GLN A 1 109 ? -0.246 0.018 10.363 1.00 98.12 109 GLN A C 1
ATOM 793 O O . GLN A 1 109 ? -0.841 -0.028 11.440 1.00 98.12 109 GLN A O 1
ATOM 798 N N . GLN A 1 110 ? 0.107 1.177 9.801 1.00 97.69 110 GLN A N 1
ATOM 799 C CA . GLN A 1 110 ? -0.233 2.476 10.386 1.00 97.69 110 GLN A CA 1
ATOM 800 C C . GLN A 1 110 ? -1.751 2.696 10.429 1.00 97.69 110 GLN A C 1
ATOM 802 O O . GLN A 1 110 ? -2.265 3.138 11.456 1.00 97.69 110 GLN A O 1
ATOM 807 N N . CYS A 1 111 ? -2.484 2.304 9.379 1.00 96.75 111 CYS A N 1
ATOM 808 C CA . CYS A 1 111 ? -3.948 2.334 9.382 1.00 96.75 111 CYS A CA 1
ATOM 809 C C . CYS A 1 111 ? -4.544 1.490 10.518 1.00 96.75 111 CYS A C 1
ATOM 811 O O . CYS A 1 111 ? -5.504 1.904 11.168 1.00 96.75 111 CYS A O 1
ATOM 813 N N . LEU A 1 112 ? -3.983 0.301 10.768 1.00 95.62 112 LEU A N 1
ATOM 814 C CA . LEU A 1 112 ? -4.419 -0.571 11.861 1.00 95.62 112 LEU A CA 1
ATOM 815 C C . LEU A 1 112 ? -4.144 0.047 13.233 1.00 95.62 112 LEU A C 1
ATOM 817 O O . LEU A 1 112 ? -5.021 0.019 14.096 1.00 95.62 112 LEU A O 1
ATOM 821 N N . ALA A 1 113 ? -2.954 0.619 13.423 1.00 94.00 113 ALA A N 1
ATOM 822 C CA . ALA A 1 113 ? -2.596 1.297 14.663 1.00 94.00 113 ALA A CA 1
ATOM 823 C C . ALA A 1 113 ? -3.526 2.490 14.937 1.00 94.00 113 ALA A C 1
ATOM 825 O O . ALA A 1 113 ? -4.000 2.655 16.058 1.00 94.00 113 ALA A O 1
ATOM 826 N N . GLU A 1 114 ? -3.852 3.279 13.913 1.00 92.94 114 GLU A N 1
ATOM 827 C CA . GLU A 1 114 ? -4.778 4.404 14.052 1.00 92.94 114 GLU A CA 1
ATOM 828 C C . GLU A 1 114 ? -6.201 3.953 14.389 1.00 92.94 114 GLU A C 1
ATOM 830 O O . GLU A 1 114 ? -6.835 4.498 15.291 1.00 92.94 114 GLU A O 1
ATOM 835 N N . ALA A 1 115 ? -6.695 2.908 13.725 1.00 93.25 115 ALA A N 1
ATOM 836 C CA . ALA A 1 115 ? -8.010 2.358 14.027 1.00 93.25 115 ALA A CA 1
ATOM 837 C C . ALA A 1 115 ? -8.105 1.835 15.470 1.00 93.25 115 ALA A C 1
ATOM 839 O O . ALA A 1 115 ? -9.139 2.011 16.114 1.00 93.25 115 ALA A O 1
ATOM 840 N N . ALA A 1 116 ? -7.031 1.233 15.993 1.00 91.12 116 ALA A N 1
ATOM 841 C CA . ALA A 1 116 ? -6.963 0.817 17.392 1.00 91.12 116 ALA A CA 1
ATOM 842 C C . ALA A 1 116 ? -7.058 2.023 18.344 1.00 91.12 116 ALA A C 1
ATOM 844 O O . ALA A 1 116 ? -7.885 2.005 19.253 1.00 91.12 116 ALA A O 1
ATOM 845 N N . ARG A 1 117 ? -6.321 3.112 18.069 1.00 90.69 117 ARG A N 1
ATOM 846 C CA . ARG A 1 117 ? -6.403 4.358 18.858 1.00 90.69 117 ARG A CA 1
ATOM 847 C C . ARG A 1 117 ? -7.817 4.941 18.890 1.00 90.69 117 ARG A C 1
ATOM 849 O O . ARG A 1 117 ? -8.285 5.362 19.942 1.00 90.69 117 ARG A O 1
ATOM 856 N N . ILE A 1 118 ? -8.520 4.928 17.756 1.00 89.38 118 ILE A N 1
ATOM 857 C CA . ILE A 1 118 ? -9.912 5.401 17.668 1.00 89.38 118 ILE A CA 1
ATOM 858 C C . ILE A 1 118 ? -10.862 4.494 18.463 1.00 89.38 118 ILE A C 1
ATOM 860 O O . ILE A 1 118 ? -11.831 4.979 19.043 1.00 89.38 118 ILE A O 1
ATOM 864 N N . ALA A 1 119 ? -10.622 3.181 18.490 1.00 87.69 119 ALA A N 1
ATOM 865 C CA . ALA A 1 119 ? -11.464 2.241 19.230 1.00 87.69 119 ALA A CA 1
ATOM 866 C C . ALA A 1 119 ? -11.330 2.392 20.755 1.00 87.69 119 ALA A C 1
ATOM 868 O O . ALA A 1 119 ? -12.280 2.099 21.477 1.00 87.69 119 ALA A O 1
ATOM 869 N N . GLU A 1 120 ? -10.171 2.849 21.225 1.00 86.56 120 GLU A N 1
ATOM 870 C CA . GLU A 1 120 ? -9.868 3.084 22.640 1.00 86.56 120 GLU A CA 1
ATOM 871 C C . GLU A 1 120 ? -10.277 4.489 23.116 1.00 86.56 120 GLU A C 1
ATOM 873 O O . GLU A 1 120 ? -10.318 4.746 24.321 1.00 86.56 120 GLU A O 1
ATOM 878 N N . ALA A 1 121 ? -10.604 5.400 22.192 1.00 79.12 121 ALA A N 1
ATOM 879 C CA . ALA A 1 121 ? -11.023 6.752 22.532 1.00 79.12 121 ALA A CA 1
ATOM 880 C C . ALA A 1 121 ? -12.413 6.746 23.206 1.00 79.12 121 ALA A C 1
ATOM 882 O O . ALA A 1 121 ? -13.355 6.155 22.668 1.00 79.12 121 ALA A O 1
ATOM 883 N N . PRO A 1 122 ? -12.582 7.414 24.364 1.00 67.12 122 PRO A N 1
ATOM 884 C CA . PRO A 1 122 ? -13.889 7.543 24.993 1.00 67.12 122 PRO A CA 1
ATOM 885 C C . PRO A 1 122 ? -14.835 8.321 24.071 1.00 67.12 122 PRO A C 1
ATOM 887 O O . PRO A 1 122 ? -14.447 9.338 23.494 1.00 67.12 122 PRO A O 1
ATOM 890 N N . ALA A 1 123 ? -16.072 7.836 23.931 1.00 63.84 123 ALA A N 1
ATOM 891 C CA . ALA A 1 123 ? -17.121 8.561 23.222 1.00 63.84 123 ALA A CA 1
ATOM 892 C C . ALA A 1 123 ? -17.344 9.910 23.924 1.00 63.84 123 ALA A C 1
ATOM 894 O O . ALA A 1 123 ? -17.708 9.929 25.100 1.00 63.84 123 ALA A O 1
ATOM 895 N N . GLN A 1 124 ? -17.045 11.004 23.220 1.00 52.56 124 GLN A N 1
ATOM 896 C CA . GLN A 1 124 ? -17.337 12.368 23.668 1.00 52.56 124 GLN A CA 1
ATOM 897 C C . GLN A 1 124 ? -18.809 12.702 23.442 1.00 52.56 124 GLN A C 1
ATOM 899 O O . GLN A 1 124 ? -19.355 12.247 22.409 1.00 52.56 124 GLN A O 1
#

Sequence (124 aa):
MSTRLSSPVAAAMLLAGVAVLDAVQGLGSRWPEPQSRTGTTAAQRVPLSTGARLALARCREQVANIHDVHWAAACANPADGAARDDSPDCTLPDLIASKLNRERSLAEQQCLAEAARIAEAPAQ

pLDDT: mean 72.54, std 23.42, range [35.75, 98.56]

Organism: NCBI:txid204072

Secondary structure (DSSP, 8-state):
-----------------------------------------S---PPPPHHHHHHHHHHHHHHHHHHHHHHHHHHHS-TTSPPP---TT----HHHHHHHHHHHHHHHHHHHHHHHHHHHS---